Protein AF-A0A1X6MH67-F1 (afdb_monomer_lite)

Secondary structure (DSSP, 8-state):
-------------GGGS-EEEEEEEEEE-TTT--B--GGGGG-TTS----EEEEEEEEPP--SS--------TT-S--EEEE---EEEEEE-TTSTT--EEEEESS-EEEE-PBPTTTHHHHHHHHHHHH--

Organism: NCBI:txid670580

Sequence (132 aa):
MLIRGKDQDEGEDIEDVPVRVLSDFCIFHPKSHQIQSLRLFNDETQDHNLIAAKWVQPVYTNEEDARQEDEDPENTTVQRLCTSKIFRYTVDYERIDDPVYIQTQYSWYMLKKPSKTYSCCFLDFYTTHRIL

Structure (mmCIF, N/CA/C/O backbone):
data_AF-A0A1X6MH67-F1
#
_entry.id   AF-A0A1X6MH67-F1
#
loop_
_atom_site.group_PDB
_atom_site.id
_atom_site.type_symbol
_atom_site.label_atom_id
_atom_site.label_alt_id
_atom_site.label_comp_id
_atom_site.label_asym_id
_atom_site.label_entity_id
_atom_site.label_seq_id
_atom_site.pdbx_PDB_ins_code
_atom_site.Cartn_x
_atom_site.Cartn_y
_atom_site.Cartn_z
_atom_site.occupancy
_atom_site.B_iso_or_equiv
_atom_site.auth_seq_id
_atom_site.auth_comp_id
_atom_site.auth_asym_id
_atom_site.auth_atom_id
_atom_site.pdbx_PDB_model_num
ATOM 1 N N . MET A 1 1 ? 35.418 31.520 9.772 1.00 36.84 1 MET A N 1
ATOM 2 C CA . MET A 1 1 ? 35.385 31.063 8.369 1.00 36.84 1 MET A CA 1
ATOM 3 C C . MET A 1 1 ? 34.153 30.188 8.226 1.00 36.84 1 MET A C 1
ATOM 5 O O . MET A 1 1 ? 34.117 29.119 8.812 1.00 36.84 1 MET A O 1
ATOM 9 N N . LEU A 1 2 ? 33.100 30.719 7.605 1.00 38.56 2 LEU A N 1
ATOM 10 C CA . LEU A 1 2 ? 31.800 30.064 7.454 1.00 38.56 2 LEU A CA 1
ATOM 11 C C . LEU A 1 2 ? 31.669 29.724 5.967 1.00 38.56 2 LEU A C 1
ATOM 13 O O . LEU A 1 2 ? 31.564 30.642 5.156 1.00 38.56 2 LEU A O 1
ATOM 17 N N . ILE A 1 3 ? 31.754 28.447 5.593 1.00 42.75 3 ILE A N 1
ATOM 18 C CA . ILE A 1 3 ? 31.522 28.039 4.203 1.00 42.75 3 ILE A CA 1
ATOM 19 C C . ILE A 1 3 ? 30.032 27.749 4.066 1.00 42.75 3 ILE A C 1
ATOM 21 O O . ILE A 1 3 ? 29.529 26.721 4.508 1.00 42.75 3 ILE A O 1
ATOM 25 N N . ARG A 1 4 ? 29.323 28.725 3.504 1.00 45.84 4 ARG A N 1
ATOM 26 C CA . ARG A 1 4 ? 27.925 28.626 3.099 1.00 45.84 4 ARG A CA 1
ATOM 27 C C . ARG A 1 4 ? 27.922 28.138 1.652 1.00 45.84 4 ARG A C 1
ATOM 29 O O . ARG A 1 4 ? 28.041 28.949 0.743 1.00 45.84 4 ARG A O 1
ATOM 36 N N . GLY A 1 5 ? 27.854 26.824 1.460 1.00 41.78 5 GLY A N 1
ATOM 37 C CA . GLY A 1 5 ? 27.637 26.235 0.140 1.00 41.78 5 GLY A CA 1
ATOM 38 C C . GLY A 1 5 ? 26.193 26.477 -0.277 1.00 41.78 5 GLY A C 1
ATOM 39 O O . GLY A 1 5 ? 25.275 25.946 0.343 1.00 41.78 5 GLY A O 1
ATOM 40 N N . LYS A 1 6 ? 25.994 27.340 -1.268 1.00 48.12 6 LYS A N 1
ATOM 41 C CA . LYS A 1 6 ? 24.722 27.516 -1.952 1.00 48.12 6 LYS A CA 1
ATOM 42 C C . LYS A 1 6 ? 25.054 27.620 -3.429 1.00 48.12 6 LYS A C 1
ATOM 44 O O . LYS A 1 6 ? 25.490 28.683 -3.839 1.00 48.12 6 LYS A O 1
ATOM 49 N N . ASP A 1 7 ? 24.817 26.544 -4.163 1.00 49.78 7 ASP A N 1
ATOM 50 C CA . ASP A 1 7 ? 24.541 26.604 -5.591 1.00 49.78 7 ASP A CA 1
ATOM 51 C C . ASP A 1 7 ? 23.236 25.837 -5.813 1.00 49.78 7 ASP A C 1
ATOM 53 O O . ASP A 1 7 ? 23.042 24.735 -5.301 1.00 49.78 7 ASP A O 1
ATOM 57 N N . GLN A 1 8 ? 22.292 26.541 -6.431 1.00 55.25 8 GLN A N 1
ATOM 58 C CA . GLN A 1 8 ? 20.977 26.075 -6.845 1.00 55.25 8 GLN A CA 1
ATOM 59 C C . GLN A 1 8 ? 21.093 25.724 -8.330 1.00 55.25 8 GLN A C 1
ATOM 61 O O . GLN A 1 8 ? 21.567 26.569 -9.083 1.00 55.25 8 GLN A O 1
ATOM 66 N N . ASP A 1 9 ? 20.636 24.538 -8.716 1.00 47.06 9 ASP A N 1
ATOM 67 C CA . ASP A 1 9 ? 20.319 24.140 -10.096 1.00 47.06 9 ASP A CA 1
ATOM 68 C C . ASP A 1 9 ? 19.155 23.138 -9.949 1.00 47.06 9 ASP A C 1
ATOM 70 O O . ASP A 1 9 ? 19.313 22.109 -9.304 1.00 47.06 9 ASP A O 1
ATOM 74 N N . GLU A 1 10 ? 17.896 23.569 -10.053 1.00 50.88 10 GLU A N 1
ATOM 75 C CA . GLU A 1 10 ? 17.062 23.550 -11.271 1.00 50.88 10 GLU A CA 1
ATOM 76 C C . GLU A 1 10 ? 16.773 22.147 -11.849 1.00 50.88 10 GLU A C 1
ATOM 78 O O . GLU A 1 10 ? 16.982 21.854 -13.020 1.00 50.88 10 GLU A O 1
ATOM 83 N N . GLY A 1 11 ? 16.160 21.316 -11.005 1.00 40.59 11 GLY A N 1
ATOM 84 C CA . GLY A 1 11 ? 15.231 20.240 -11.344 1.00 40.59 11 GLY A CA 1
ATOM 85 C C . GLY A 1 11 ? 14.496 19.871 -10.055 1.00 40.59 11 GLY A C 1
ATOM 86 O O . GLY A 1 11 ? 15.138 19.739 -9.019 1.00 40.59 11 GLY A O 1
ATOM 87 N N . GLU A 1 12 ? 13.162 19.800 -10.029 1.00 45.84 12 GLU A N 1
ATOM 88 C CA . GLU A 1 12 ? 12.495 19.164 -8.883 1.00 45.84 12 GLU A CA 1
ATOM 89 C C . GLU A 1 12 ? 12.855 17.678 -8.934 1.00 45.84 12 GLU A C 1
ATOM 91 O O . GLU A 1 12 ? 12.229 16.904 -9.659 1.00 45.84 12 GLU A O 1
ATOM 96 N N . ASP A 1 13 ? 13.911 17.313 -8.211 1.00 47.97 13 ASP A N 1
ATOM 97 C CA . ASP A 1 13 ? 14.384 15.948 -8.059 1.00 47.97 13 ASP A CA 1
ATOM 98 C C . ASP A 1 13 ? 13.267 15.093 -7.454 1.00 47.97 13 ASP A C 1
ATOM 100 O O . ASP A 1 13 ? 13.077 14.980 -6.242 1.00 47.97 13 ASP A O 1
ATOM 104 N N . ILE A 1 14 ? 12.530 14.413 -8.332 1.00 52.47 14 ILE A N 1
ATOM 105 C CA . ILE A 1 14 ? 11.709 13.246 -7.985 1.00 52.47 14 ILE A CA 1
ATOM 106 C C . ILE A 1 14 ? 12.609 12.146 -7.362 1.00 52.47 14 ILE A C 1
ATOM 108 O O . ILE A 1 14 ? 12.104 11.203 -6.751 1.00 52.47 14 ILE A O 1
ATOM 112 N N . GLU A 1 15 ? 13.936 12.292 -7.474 1.00 55.09 15 GLU A N 1
ATOM 113 C CA . GLU A 1 15 ? 14.981 11.427 -6.923 1.00 55.09 15 GLU A CA 1
ATOM 114 C C . GLU A 1 15 ? 15.094 11.454 -5.384 1.00 55.09 15 GLU A C 1
ATOM 116 O O . GLU A 1 15 ? 15.593 10.491 -4.806 1.00 55.09 15 GLU A O 1
ATOM 121 N N . ASP A 1 16 ? 14.553 12.461 -4.687 1.00 72.00 16 ASP A N 1
ATOM 122 C CA . ASP A 1 16 ? 14.782 12.612 -3.237 1.00 72.00 16 ASP A CA 1
ATOM 123 C C . ASP A 1 16 ? 13.775 11.882 -2.324 1.00 72.00 16 ASP A C 1
ATOM 125 O O . ASP A 1 16 ? 13.950 11.831 -1.101 1.00 72.00 16 ASP A O 1
ATOM 129 N N . VAL A 1 17 ? 12.696 11.301 -2.866 1.00 85.75 17 VAL A N 1
ATOM 130 C CA . VAL A 1 17 ? 11.694 10.607 -2.035 1.00 85.75 17 VAL A CA 1
ATOM 131 C C . VAL A 1 17 ? 12.115 9.150 -1.810 1.00 85.75 17 VAL A C 1
ATOM 133 O O . VAL A 1 17 ? 12.033 8.342 -2.738 1.00 85.75 17 VAL A O 1
ATOM 136 N N . PRO A 1 18 ? 12.485 8.746 -0.578 1.00 91.44 18 PRO A N 1
ATOM 137 C CA . PRO A 1 18 ? 13.047 7.425 -0.338 1.00 91.44 18 PRO A CA 1
ATOM 138 C C . PRO A 1 18 ? 12.035 6.314 -0.622 1.00 91.44 18 PRO A C 1
ATOM 140 O O . PRO A 1 18 ? 10.850 6.419 -0.279 1.00 91.44 18 PRO A O 1
ATOM 143 N N . VAL A 1 19 ? 12.533 5.210 -1.177 1.00 92.56 19 VAL A N 1
ATOM 144 C CA . VAL A 1 19 ? 11.775 3.971 -1.369 1.00 92.56 19 VAL A CA 1
ATOM 145 C C . VAL A 1 19 ? 12.021 3.034 -0.189 1.00 92.56 19 VAL A C 1
ATOM 147 O O . VAL A 1 19 ? 13.156 2.789 0.221 1.00 92.56 19 VAL A O 1
ATOM 150 N N . ARG A 1 20 ? 10.941 2.505 0.380 1.00 93.19 20 ARG A N 1
ATOM 151 C CA . ARG A 1 20 ? 10.954 1.568 1.510 1.00 93.19 20 ARG A CA 1
ATOM 152 C C . ARG A 1 20 ? 10.126 0.334 1.175 1.00 93.19 20 ARG A C 1
ATOM 154 O O . ARG A 1 20 ? 9.238 0.389 0.331 1.00 93.19 20 ARG A O 1
ATOM 161 N N . VAL A 1 21 ? 10.369 -0.775 1.857 1.00 94.44 21 VAL A N 1
ATOM 162 C CA . VAL A 1 21 ? 9.518 -1.968 1.789 1.00 94.44 21 VAL A CA 1
ATOM 163 C C . VAL A 1 21 ? 8.461 -1.894 2.884 1.00 94.44 21 VAL A C 1
ATOM 165 O O . VAL A 1 21 ? 8.792 -1.582 4.026 1.00 94.44 21 VAL A O 1
ATOM 168 N N . LEU A 1 22 ? 7.204 -2.200 2.548 1.00 95.81 22 LEU A N 1
ATOM 169 C CA . LEU A 1 22 ? 6.104 -2.334 3.503 1.00 95.81 22 LEU A CA 1
ATOM 170 C C . LEU A 1 22 ? 5.514 -3.757 3.450 1.00 95.81 22 LEU A C 1
ATOM 172 O O . LEU A 1 22 ? 4.948 -4.188 2.441 1.00 95.81 22 LEU A O 1
ATOM 176 N N . SER A 1 23 ? 5.632 -4.478 4.566 1.00 94.50 23 SER A N 1
ATOM 177 C CA . SER A 1 23 ? 5.289 -5.899 4.715 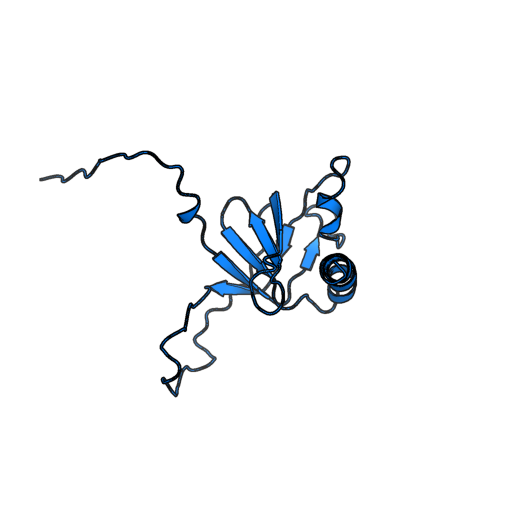1.00 94.50 23 SER A CA 1
ATOM 178 C C . SER A 1 23 ? 4.236 -6.143 5.803 1.00 94.50 23 SER A C 1
ATOM 180 O O . SER A 1 23 ? 4.088 -5.361 6.743 1.00 94.50 23 SER A O 1
ATOM 182 N N . ASP A 1 24 ? 3.505 -7.258 5.682 1.00 95.81 24 ASP A N 1
ATOM 183 C CA . ASP A 1 24 ? 2.309 -7.605 6.477 1.00 95.81 24 ASP A CA 1
ATOM 184 C C . ASP A 1 24 ? 1.270 -6.475 6.488 1.00 95.81 24 ASP A C 1
ATOM 186 O O . ASP A 1 24 ? 0.630 -6.215 7.504 1.00 95.81 24 ASP A O 1
ATOM 190 N N . PHE A 1 25 ? 1.144 -5.752 5.375 1.00 97.00 25 PHE A N 1
ATOM 191 C CA . PHE A 1 25 ? 0.474 -4.457 5.347 1.00 97.00 25 PHE A CA 1
ATOM 192 C C . PHE A 1 25 ? -1.052 -4.553 5.318 1.00 97.00 25 PHE A C 1
ATOM 194 O O . PHE A 1 25 ? -1.650 -5.565 4.941 1.00 97.00 25 PHE A O 1
ATOM 201 N N . CYS A 1 26 ? -1.699 -3.467 5.726 1.00 97.62 26 CYS A N 1
ATOM 202 C CA . CYS A 1 26 ? -3.139 -3.287 5.599 1.00 97.62 26 CYS A CA 1
ATOM 203 C C . CYS A 1 26 ? -3.438 -1.838 5.227 1.00 97.62 26 CYS A C 1
ATOM 205 O O . CYS A 1 26 ? -2.825 -0.934 5.796 1.00 97.62 26 CYS A O 1
ATOM 207 N N . ILE A 1 27 ? -4.390 -1.632 4.315 1.00 97.69 27 ILE A N 1
ATOM 208 C CA . ILE A 1 27 ? -4.839 -0.306 3.879 1.00 97.69 27 ILE A CA 1
ATOM 209 C C . ILE A 1 27 ? -6.262 -0.077 4.371 1.00 97.69 27 ILE A C 1
ATOM 211 O O . ILE A 1 27 ? -7.128 -0.946 4.237 1.00 97.69 27 ILE A O 1
ATOM 215 N N . PHE A 1 28 ? -6.492 1.077 4.986 1.00 97.00 28 PHE A N 1
ATOM 216 C CA . PHE A 1 28 ? -7.757 1.392 5.636 1.00 97.00 28 PHE A CA 1
ATOM 217 C C . PHE A 1 28 ? -7.993 2.900 5.716 1.00 97.00 28 PHE A C 1
ATOM 219 O O . PHE A 1 28 ? -7.081 3.711 5.547 1.00 97.00 28 PHE A O 1
ATOM 226 N N . HIS A 1 29 ? -9.241 3.276 5.985 1.00 96.06 29 HIS A N 1
ATOM 227 C CA . HIS A 1 29 ? -9.600 4.667 6.246 1.00 96.06 29 HIS A CA 1
ATOM 228 C C . HIS A 1 29 ? -9.188 5.084 7.672 1.00 96.06 29 HIS A C 1
ATOM 230 O O . HIS A 1 29 ? -9.552 4.391 8.628 1.00 96.06 29 HIS A O 1
ATOM 236 N N . PRO A 1 30 ? -8.518 6.232 7.875 1.00 95.44 30 PRO A N 1
ATOM 237 C CA . PRO A 1 30 ? -7.932 6.593 9.164 1.00 95.44 30 PRO A CA 1
ATOM 238 C C . PRO A 1 30 ? -8.962 6.874 10.262 1.00 95.44 30 PRO A C 1
ATOM 240 O O . PRO A 1 30 ? -8.630 6.744 11.431 1.00 95.44 30 PRO A O 1
ATOM 243 N N . LYS A 1 31 ? -10.203 7.257 9.922 1.00 93.88 31 LYS A N 1
ATOM 244 C CA . LYS A 1 31 ? -11.243 7.538 10.934 1.00 93.88 31 LYS A CA 1
ATOM 245 C C . LYS A 1 31 ? -12.141 6.344 11.240 1.00 93.88 31 LYS A C 1
ATOM 247 O O . LYS A 1 31 ? -12.546 6.165 12.380 1.00 93.88 31 LYS A O 1
ATOM 252 N N . SER A 1 32 ? -12.507 5.569 10.219 1.00 94.81 32 SER A N 1
ATOM 253 C CA . SER A 1 32 ? -13.461 4.458 10.369 1.00 94.81 32 SER A CA 1
ATOM 254 C C . SER A 1 32 ? -12.767 3.116 10.585 1.00 94.81 32 SER A C 1
ATOM 256 O O . SER A 1 32 ? -13.430 2.150 10.946 1.00 94.81 32 SER A O 1
ATOM 258 N N . HIS A 1 33 ? -11.452 3.043 10.341 1.00 93.62 33 HIS A N 1
ATOM 259 C CA . HIS A 1 33 ? -10.638 1.823 10.389 1.00 93.62 33 HIS A CA 1
ATOM 260 C C . HIS A 1 33 ? -11.156 0.689 9.494 1.00 93.62 33 HIS A C 1
ATOM 262 O O . HIS A 1 33 ? -10.757 -0.466 9.638 1.00 93.62 33 HIS A O 1
ATOM 268 N N . GLN A 1 34 ? -12.033 1.017 8.544 1.00 95.06 34 GLN A N 1
ATOM 269 C CA . GLN A 1 34 ? -12.526 0.073 7.559 1.00 95.06 34 GLN A CA 1
ATOM 270 C C . GLN A 1 34 ? -11.421 -0.229 6.558 1.00 95.06 34 GLN A C 1
ATOM 272 O O . GLN A 1 34 ? -10.795 0.686 6.018 1.00 95.06 34 GLN A O 1
ATOM 277 N N . ILE A 1 35 ? -11.196 -1.519 6.328 1.00 95.44 35 ILE A N 1
ATOM 278 C CA . ILE A 1 35 ? -10.275 -2.018 5.314 1.00 95.44 35 ILE A CA 1
ATOM 279 C C . ILE A 1 35 ? -10.785 -1.606 3.935 1.00 95.44 35 ILE A C 1
ATOM 281 O O . ILE A 1 35 ? -11.951 -1.832 3.622 1.00 95.44 35 ILE A O 1
ATOM 285 N N . GLN A 1 36 ? -9.906 -1.030 3.115 1.00 95.06 36 GLN A N 1
ATOM 286 C CA . GLN A 1 36 ? -10.270 -0.517 1.797 1.00 95.06 36 GLN A CA 1
ATOM 287 C C . GLN A 1 36 ? -9.280 -0.950 0.714 1.00 95.06 36 GLN A C 1
ATOM 289 O O . GLN A 1 36 ? -8.089 -1.150 0.965 1.00 95.06 36 GLN A O 1
ATOM 294 N N . SER A 1 37 ? -9.792 -1.104 -0.505 1.00 94.38 37 SER A N 1
ATOM 295 C CA . SER A 1 37 ? -8.998 -1.479 -1.675 1.00 94.38 37 SER A CA 1
ATOM 296 C C . SER A 1 37 ? -8.304 -0.263 -2.287 1.00 94.38 37 SER A C 1
ATOM 298 O O . SER A 1 37 ? -8.877 0.826 -2.327 1.00 94.38 37 SER A O 1
ATOM 300 N N . LEU A 1 38 ? -7.110 -0.468 -2.852 1.00 94.06 38 LEU A N 1
ATOM 301 C CA . LEU A 1 38 ? -6.448 0.536 -3.694 1.00 94.06 38 LEU A CA 1
ATOM 302 C C . LEU A 1 38 ? -7.242 0.865 -4.964 1.00 94.06 38 LEU A C 1
ATOM 304 O O . LEU A 1 38 ? -7.063 1.947 -5.512 1.00 94.06 38 LEU A O 1
ATOM 308 N N . ARG A 1 39 ? -8.177 0.001 -5.390 1.00 91.56 39 ARG A N 1
ATOM 309 C CA . ARG A 1 39 ? -9.072 0.284 -6.524 1.00 91.56 39 ARG A CA 1
ATOM 310 C C . ARG A 1 39 ? -9.886 1.565 -6.355 1.00 91.56 39 ARG A C 1
ATOM 312 O O . ARG A 1 39 ? -10.349 2.098 -7.354 1.00 91.56 39 ARG A O 1
ATOM 319 N N . LEU A 1 40 ? -10.064 2.059 -5.127 1.00 91.06 40 LEU A N 1
ATOM 320 C CA . LEU A 1 40 ? -10.756 3.325 -4.899 1.00 91.06 40 LEU A CA 1
ATOM 321 C C . LEU A 1 40 ? -10.098 4.474 -5.654 1.00 91.06 40 LEU A C 1
ATOM 323 O O . LEU A 1 40 ? -10.822 5.303 -6.170 1.00 91.06 40 LEU A O 1
ATOM 327 N N . PHE A 1 41 ? -8.772 4.478 -5.805 1.00 90.44 41 PHE A N 1
ATOM 328 C CA . PHE A 1 41 ? -8.059 5.496 -6.584 1.00 90.44 41 PHE A CA 1
ATOM 329 C C . PHE A 1 41 ? -8.415 5.507 -8.083 1.00 90.44 4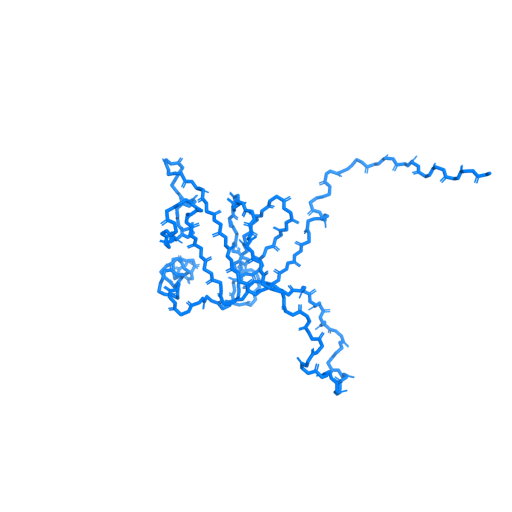1 PHE A C 1
ATOM 331 O O . PHE A 1 41 ? -8.003 6.423 -8.784 1.00 90.44 41 PHE A O 1
ATOM 338 N N . ASN A 1 42 ? -9.161 4.516 -8.583 1.00 88.19 42 ASN A N 1
ATOM 339 C CA . ASN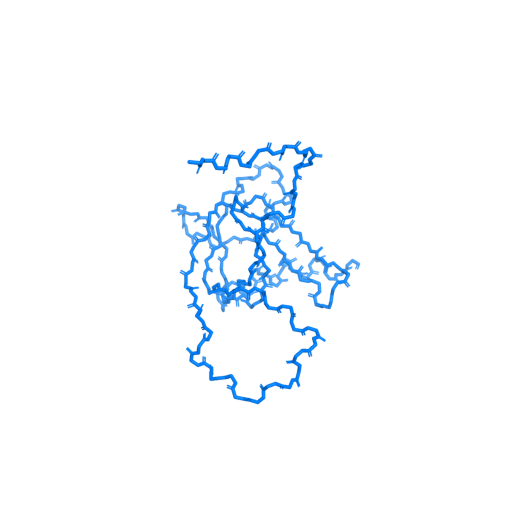 A 1 42 ? -9.642 4.486 -9.967 1.00 88.19 42 ASN A CA 1
ATOM 340 C C . ASN A 1 42 ? -10.981 5.228 -10.145 1.00 88.19 42 ASN A C 1
ATOM 342 O O . ASN A 1 42 ? -11.436 5.375 -11.276 1.00 88.19 42 ASN A O 1
ATOM 346 N N . ASP A 1 43 ? -11.632 5.648 -9.056 1.00 87.75 43 ASP A N 1
ATOM 347 C CA . ASP A 1 43 ? -12.908 6.368 -9.074 1.00 87.75 43 ASP A CA 1
ATOM 348 C C . ASP A 1 43 ? -12.747 7.745 -8.426 1.00 87.75 43 ASP A C 1
ATOM 350 O O . ASP A 1 43 ? -12.860 7.884 -7.211 1.00 87.75 43 ASP A O 1
ATOM 354 N N . GLU A 1 44 ? -12.545 8.778 -9.243 1.00 82.06 44 GLU A N 1
ATOM 355 C CA . GLU A 1 44 ? -12.322 10.164 -8.798 1.00 82.06 44 GLU A CA 1
ATOM 356 C C . GLU A 1 44 ? -13.462 10.747 -7.938 1.00 82.06 44 GLU A C 1
ATOM 358 O O . GLU A 1 44 ? -13.302 11.804 -7.326 1.00 82.06 44 GLU A O 1
ATOM 363 N N . THR A 1 45 ? -14.622 10.083 -7.870 1.00 83.75 45 THR A N 1
ATOM 364 C CA . THR A 1 45 ? -15.757 10.523 -7.049 1.00 83.75 45 THR A CA 1
ATOM 365 C C . THR A 1 45 ? -15.661 10.091 -5.582 1.00 83.75 45 THR A C 1
ATOM 367 O O . THR A 1 45 ? -16.412 10.598 -4.743 1.00 83.75 45 THR A O 1
ATOM 370 N N . GLN A 1 46 ? -14.750 9.171 -5.249 1.00 82.56 46 GLN A N 1
ATOM 371 C CA . GLN A 1 46 ? -14.596 8.616 -3.901 1.00 82.56 46 GLN A CA 1
ATOM 372 C C . GLN A 1 46 ? -13.581 9.403 -3.060 1.00 82.56 46 GLN A C 1
ATOM 374 O O . GLN A 1 46 ? -12.574 9.900 -3.556 1.00 82.56 46 GLN A O 1
ATOM 379 N N . ASP A 1 47 ? -13.783 9.454 -1.738 1.00 78.38 47 ASP A N 1
ATOM 380 C CA . ASP A 1 47 ? -12.762 9.992 -0.830 1.00 78.38 47 ASP A CA 1
ATOM 381 C C . ASP A 1 47 ? -11.591 9.007 -0.690 1.00 78.38 47 ASP A C 1
ATOM 383 O O . ASP A 1 47 ? -11.682 7.973 -0.022 1.00 78.38 47 ASP A O 1
ATOM 387 N N . HIS A 1 48 ? -10.451 9.349 -1.288 1.00 85.50 48 HIS A N 1
ATOM 388 C CA . HIS A 1 48 ? -9.214 8.564 -1.222 1.00 85.50 48 HIS A CA 1
ATOM 389 C C . HIS A 1 48 ? -8.405 8.803 0.056 1.00 85.50 48 HIS A C 1
ATOM 391 O O . HIS A 1 48 ? -7.172 8.827 0.042 1.00 85.50 48 HIS A O 1
ATOM 397 N N . ASN A 1 49 ? -9.065 9.026 1.189 1.00 93.62 49 ASN A N 1
ATOM 398 C CA . ASN A 1 49 ? -8.380 9.167 2.464 1.00 93.62 49 ASN A CA 1
ATOM 399 C C . ASN A 1 49 ? -7.958 7.797 3.010 1.00 93.62 49 ASN A C 1
ATOM 401 O O . ASN A 1 49 ? -8.558 7.256 3.936 1.00 93.62 49 ASN A O 1
ATOM 405 N N . LEU A 1 50 ? -6.933 7.214 2.394 1.00 96.62 50 LEU A N 1
ATOM 406 C CA . LEU A 1 50 ? -6.384 5.914 2.756 1.00 96.62 50 LEU A CA 1
ATOM 407 C C . LEU A 1 50 ? -5.014 6.073 3.408 1.00 96.62 50 LEU A C 1
ATOM 409 O O . LEU A 1 50 ? -4.212 6.911 3.003 1.00 96.62 50 LEU A O 1
ATOM 413 N N . ILE A 1 51 ? -4.744 5.232 4.400 1.00 97.62 51 ILE A N 1
ATOM 414 C CA . ILE A 1 51 ? -3.427 5.063 5.015 1.00 97.62 51 ILE A CA 1
ATOM 415 C C . ILE A 1 51 ? -3.055 3.583 5.001 1.00 97.62 51 ILE A C 1
ATOM 417 O O . ILE A 1 51 ? -3.933 2.716 4.989 1.00 97.62 51 ILE A O 1
ATOM 421 N N . ALA A 1 52 ? -1.758 3.294 5.013 1.00 97.12 52 ALA A N 1
ATOM 422 C CA . ALA A 1 52 ? -1.241 1.949 5.192 1.00 97.12 52 ALA A CA 1
ATOM 423 C C . ALA A 1 52 ? -0.539 1.843 6.545 1.00 97.12 52 ALA A C 1
ATOM 425 O O . ALA A 1 52 ? -0.010 2.817 7.073 1.00 97.12 52 ALA A O 1
ATOM 426 N N . ALA A 1 53 ? -0.492 0.649 7.115 1.00 94.38 53 ALA A N 1
ATOM 427 C CA . ALA A 1 53 ? 0.333 0.398 8.286 1.00 94.38 53 ALA A CA 1
ATOM 428 C C . ALA A 1 53 ? 0.981 -0.973 8.193 1.00 94.38 53 ALA A C 1
ATOM 430 O O . ALA A 1 53 ? 0.415 -1.844 7.527 1.00 94.38 53 ALA A O 1
ATOM 431 N N . LYS A 1 54 ? 2.113 -1.125 8.906 1.00 92.94 54 LYS A N 1
ATOM 432 C CA . LYS A 1 54 ? 2.791 -2.350 9.387 1.00 92.94 54 LYS A CA 1
ATOM 433 C C . LYS A 1 54 ? 4.311 -2.232 9.273 1.00 92.94 54 LYS A C 1
ATOM 435 O O . LYS A 1 54 ? 4.848 -1.198 9.655 1.00 92.94 54 LYS A O 1
ATOM 440 N N . TRP A 1 55 ? 4.997 -3.309 8.910 1.00 91.06 55 TRP A N 1
ATOM 441 C CA . TRP A 1 55 ? 6.439 -3.454 9.034 1.00 91.06 55 TRP A CA 1
ATOM 442 C C . TRP A 1 55 ? 7.134 -2.746 7.881 1.00 91.06 55 TRP A C 1
ATOM 444 O O . TRP A 1 55 ? 6.865 -3.061 6.724 1.00 91.06 55 TRP A O 1
ATOM 454 N N . VAL A 1 56 ? 8.012 -1.803 8.206 1.00 90.69 56 VAL A N 1
ATOM 455 C CA . VAL A 1 56 ? 8.800 -1.019 7.260 1.00 90.69 56 VAL A CA 1
ATOM 456 C C . VAL A 1 56 ? 10.265 -1.400 7.370 1.00 90.69 56 VAL A C 1
ATOM 458 O O . VAL A 1 56 ? 10.800 -1.516 8.474 1.00 90.69 56 VAL A O 1
ATOM 461 N N . GLN A 1 57 ? 10.899 -1.565 6.213 1.00 89.00 57 GLN A N 1
ATOM 462 C CA . GLN A 1 57 ? 12.323 -1.855 6.067 1.00 89.00 57 GLN A CA 1
ATOM 463 C C . GLN A 1 57 ? 12.904 -0.987 4.936 1.00 89.00 57 GLN A C 1
ATOM 465 O O . GLN A 1 57 ? 12.175 -0.643 3.999 1.00 89.00 57 GLN A O 1
ATOM 470 N N . PRO A 1 58 ? 14.180 -0.579 5.004 1.00 84.00 58 PRO A N 1
ATOM 471 C CA . PRO A 1 58 ? 14.855 0.045 3.865 1.00 84.00 58 PRO A CA 1
ATOM 472 C C . PRO A 1 58 ? 14.951 -0.929 2.675 1.00 84.00 58 PRO A C 1
ATOM 474 O O . PRO A 1 58 ? 14.935 -2.146 2.856 1.00 84.00 58 PRO A O 1
ATOM 477 N N . VAL A 1 59 ? 15.021 -0.394 1.453 1.00 80.62 59 VAL A N 1
ATOM 478 C CA . VAL A 1 59 ? 15.351 -1.189 0.260 1.00 80.62 59 VAL A CA 1
ATOM 479 C C . VAL A 1 59 ? 16.873 -1.297 0.184 1.00 80.62 59 VAL A C 1
ATOM 481 O O . VAL A 1 59 ? 17.542 -0.277 0.048 1.00 80.62 59 VAL A O 1
ATOM 484 N N . TYR A 1 60 ? 17.417 -2.510 0.274 1.00 69.94 60 TYR A N 1
ATOM 485 C CA . TYR A 1 60 ? 18.829 -2.774 -0.012 1.00 69.94 60 TYR A CA 1
ATOM 486 C C . TYR A 1 60 ? 18.951 -3.272 -1.456 1.00 69.94 60 TYR A C 1
ATOM 488 O O . TYR A 1 60 ? 18.343 -4.281 -1.816 1.00 69.94 60 TYR A O 1
ATOM 496 N N . THR A 1 61 ? 19.705 -2.562 -2.293 1.00 51.09 61 THR A N 1
ATOM 497 C CA . THR A 1 61 ? 20.004 -2.982 -3.670 1.00 51.09 61 THR A CA 1
ATOM 498 C C . THR A 1 61 ? 21.237 -3.886 -3.653 1.00 51.09 61 THR A C 1
ATOM 500 O O . THR A 1 61 ? 22.337 -3.442 -3.963 1.00 51.09 61 THR A O 1
ATOM 503 N N . ASN A 1 62 ? 21.087 -5.150 -3.250 1.00 48.47 62 ASN A N 1
ATOM 504 C CA . ASN A 1 62 ? 22.171 -6.129 -3.383 1.00 48.47 62 ASN A CA 1
ATOM 505 C C . ASN A 1 62 ? 22.138 -6.745 -4.787 1.00 48.47 62 ASN A C 1
ATOM 507 O O . ASN A 1 62 ? 21.561 -7.811 -4.979 1.00 48.47 62 ASN A O 1
ATOM 511 N N . GLU A 1 63 ? 22.760 -6.083 -5.766 1.00 46.22 63 GLU A N 1
ATOM 512 C CA . GLU A 1 63 ? 23.086 -6.720 -7.056 1.00 46.22 63 GLU A CA 1
ATOM 513 C C . GLU A 1 63 ? 24.537 -7.244 -7.120 1.00 46.22 63 GLU A C 1
ATOM 515 O O . GLU A 1 63 ? 24.847 -8.028 -8.012 1.00 46.22 63 GLU A O 1
ATOM 520 N N . GLU A 1 64 ? 25.405 -6.937 -6.141 1.00 47.47 64 GLU A N 1
ATOM 521 C CA . GLU A 1 64 ? 26.804 -7.424 -6.122 1.00 47.47 64 GLU A CA 1
ATOM 522 C C . GLU A 1 64 ? 27.295 -8.072 -4.814 1.00 47.47 64 GLU A C 1
ATOM 524 O O . GLU A 1 64 ? 28.436 -8.522 -4.777 1.00 47.47 64 GLU A O 1
ATOM 529 N N . ASP A 1 65 ? 26.474 -8.217 -3.767 1.00 51.38 65 ASP A N 1
ATOM 530 C CA . ASP A 1 65 ? 26.948 -8.784 -2.489 1.00 51.38 65 ASP A CA 1
ATOM 531 C C . ASP A 1 65 ? 26.213 -10.065 -2.077 1.00 51.38 65 ASP A C 1
ATOM 533 O O . ASP A 1 65 ? 25.655 -10.216 -0.992 1.00 51.38 65 ASP A O 1
ATOM 537 N N . ALA A 1 66 ? 26.201 -11.032 -2.996 1.00 47.94 66 ALA A N 1
ATOM 538 C CA . ALA A 1 66 ? 25.750 -12.397 -2.732 1.00 47.94 66 ALA A CA 1
ATOM 539 C C . ALA A 1 66 ? 26.834 -13.254 -2.040 1.00 47.94 66 ALA A C 1
ATOM 541 O O . ALA A 1 66 ? 26.879 -14.467 -2.261 1.00 47.94 66 ALA A O 1
ATOM 542 N N . ARG A 1 67 ? 27.741 -12.645 -1.254 1.00 50.53 67 ARG A N 1
ATOM 543 C CA . ARG A 1 67 ? 28.768 -13.349 -0.465 1.00 50.53 67 ARG A CA 1
ATOM 544 C C . ARG A 1 67 ? 29.176 -12.603 0.812 1.00 50.53 67 ARG A C 1
ATOM 546 O O . ARG A 1 67 ? 30.359 -12.361 1.025 1.00 50.53 67 ARG A O 1
ATOM 553 N N . GLN A 1 68 ? 28.239 -12.386 1.728 1.00 48.16 68 GLN A N 1
ATOM 554 C CA . GLN A 1 68 ? 28.583 -12.440 3.150 1.00 48.16 68 GLN A CA 1
ATOM 555 C C . GLN A 1 68 ? 27.635 -13.396 3.869 1.00 48.16 68 GLN A C 1
ATOM 557 O O . GLN A 1 68 ? 26.469 -13.110 4.124 1.00 48.16 68 GLN A O 1
ATOM 562 N N . GLU A 1 69 ? 28.177 -14.586 4.122 1.00 51.75 69 GLU A N 1
ATOM 563 C CA . GLU A 1 69 ? 27.758 -15.461 5.208 1.00 51.75 69 GLU A CA 1
ATOM 564 C C . GLU A 1 69 ? 27.821 -14.646 6.519 1.00 51.75 69 GLU A C 1
ATOM 566 O O . GLU A 1 69 ? 28.767 -13.885 6.721 1.00 51.75 69 GLU A O 1
ATOM 571 N N . ASP A 1 70 ? 26.805 -14.804 7.373 1.00 49.12 70 ASP A N 1
ATOM 572 C CA . ASP A 1 70 ? 26.668 -14.229 8.726 1.00 49.12 70 ASP A CA 1
ATOM 573 C C . ASP A 1 70 ? 26.049 -12.821 8.870 1.00 49.12 70 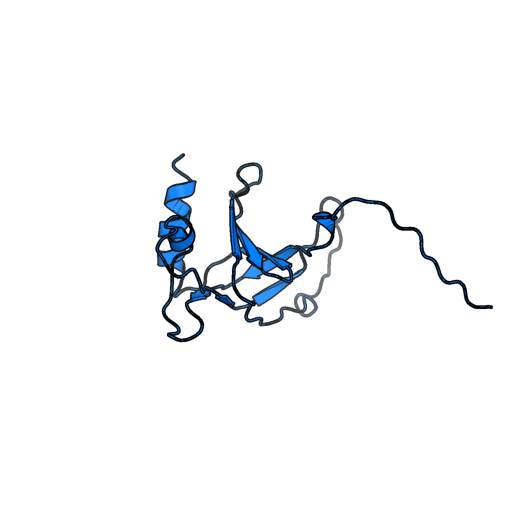ASP A C 1
ATOM 575 O O . ASP A 1 70 ? 26.489 -12.022 9.698 1.00 49.12 70 ASP A O 1
ATOM 579 N N . GLU A 1 71 ? 24.954 -12.521 8.162 1.00 47.88 71 GLU A N 1
ATOM 580 C CA . GLU A 1 71 ? 24.044 -11.463 8.627 1.00 47.88 71 GLU A CA 1
ATOM 581 C C . GLU A 1 71 ? 23.065 -12.049 9.660 1.00 47.88 71 GLU A C 1
ATOM 583 O O . GLU A 1 71 ? 22.129 -12.781 9.332 1.00 47.88 71 GLU A O 1
ATOM 588 N N . ASP A 1 72 ? 23.337 -11.775 10.937 1.00 48.59 72 ASP A N 1
ATOM 589 C CA . ASP A 1 72 ? 22.469 -12.116 12.063 1.00 48.59 72 ASP A CA 1
ATOM 590 C C . ASP A 1 72 ? 21.043 -11.577 11.803 1.00 48.59 72 ASP A C 1
ATOM 592 O O . ASP A 1 72 ? 20.866 -10.357 11.669 1.00 48.59 72 ASP A O 1
ATOM 596 N N . PRO A 1 73 ? 20.006 -12.437 11.730 1.00 52.12 73 PRO A N 1
ATOM 597 C CA . PRO A 1 73 ? 18.633 -11.998 11.489 1.00 52.12 73 PRO A CA 1
ATOM 598 C C . PRO A 1 73 ? 18.101 -11.046 12.575 1.00 52.12 73 PRO A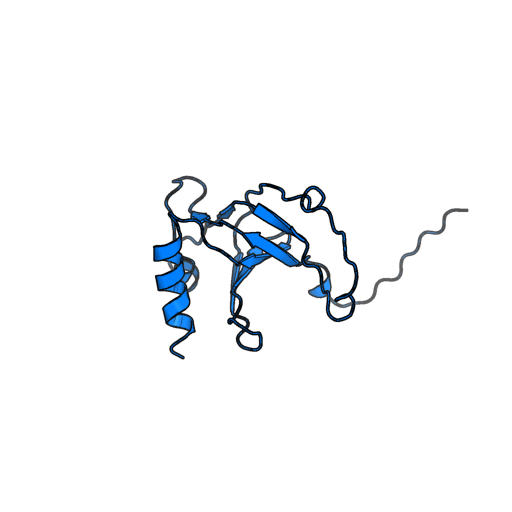 C 1
ATOM 600 O O . PRO A 1 73 ? 17.045 -10.441 12.374 1.00 52.12 73 PRO A O 1
ATOM 603 N N . GLU A 1 74 ? 18.800 -10.880 13.707 1.00 50.06 74 GLU A N 1
ATOM 604 C CA . GLU A 1 74 ? 18.463 -9.886 14.732 1.00 50.06 74 GLU A CA 1
ATOM 605 C C . GLU A 1 74 ? 18.795 -8.430 14.352 1.00 50.06 74 GLU A C 1
ATOM 607 O O . GLU A 1 74 ? 18.289 -7.520 15.012 1.00 50.06 74 GLU A O 1
ATOM 612 N N . ASN A 1 75 ? 19.577 -8.160 13.295 1.00 50.28 75 ASN A N 1
ATOM 613 C CA . ASN A 1 75 ? 20.048 -6.794 13.014 1.00 50.28 75 ASN A CA 1
ATOM 614 C C . ASN A 1 75 ? 19.296 -6.046 11.893 1.00 50.28 75 ASN A C 1
ATOM 616 O O . ASN A 1 75 ? 19.542 -4.860 11.658 1.00 50.28 75 ASN A O 1
ATOM 620 N N . THR A 1 76 ? 18.317 -6.669 11.222 1.00 58.16 76 THR A N 1
ATOM 621 C CA . THR A 1 76 ? 17.395 -5.900 10.370 1.00 58.16 76 THR A CA 1
ATOM 622 C C . THR A 1 76 ? 16.382 -5.182 11.260 1.00 58.16 76 THR A C 1
ATOM 624 O O . THR A 1 76 ? 15.421 -5.780 11.744 1.00 58.16 76 THR A O 1
ATOM 627 N N . THR A 1 77 ? 16.565 -3.879 11.474 1.00 62.41 77 THR A N 1
ATOM 628 C CA . THR A 1 77 ? 15.646 -3.055 12.278 1.00 62.41 77 THR A CA 1
ATOM 629 C C . THR A 1 77 ? 14.290 -2.896 11.583 1.00 62.41 77 THR A C 1
ATOM 631 O O . THR A 1 77 ? 14.022 -1.939 10.860 1.00 62.41 77 THR A O 1
ATOM 634 N N . VAL A 1 78 ? 13.395 -3.862 11.796 1.00 71.62 78 VAL A N 1
ATOM 635 C CA . VAL A 1 78 ? 12.021 -3.808 11.293 1.00 71.62 78 VAL A CA 1
ATOM 636 C C . VAL A 1 78 ? 11.205 -2.861 12.172 1.00 71.62 78 VAL A C 1
ATOM 638 O O . VAL A 1 78 ? 10.912 -3.159 13.331 1.00 71.62 78 VAL A O 1
ATOM 641 N N . GLN A 1 79 ? 10.799 -1.714 11.629 1.00 84.94 79 GLN A N 1
ATOM 642 C CA . GLN A 1 79 ? 9.979 -0.748 12.363 1.00 84.94 79 GLN A CA 1
ATOM 643 C C . GLN A 1 79 ? 8.494 -0.950 12.052 1.00 84.94 79 GLN A C 1
ATOM 645 O O . GLN A 1 79 ? 8.115 -1.186 10.909 1.00 84.94 79 GLN A O 1
ATOM 650 N N . ARG A 1 80 ? 7.612 -0.804 13.048 1.00 89.94 80 ARG A N 1
ATOM 651 C CA . ARG A 1 80 ? 6.170 -0.656 12.788 1.00 89.94 80 ARG A CA 1
ATOM 652 C C . ARG A 1 80 ? 5.861 0.801 12.491 1.00 89.94 80 ARG A C 1
ATOM 654 O O . ARG A 1 80 ? 6.116 1.659 13.331 1.00 89.94 80 ARG A O 1
ATOM 661 N N . LEU A 1 81 ? 5.259 1.060 11.340 1.00 92.44 81 LEU A N 1
ATOM 662 C CA . LEU A 1 81 ? 4.853 2.392 10.920 1.00 92.44 81 LEU A CA 1
ATOM 663 C C . LEU A 1 81 ? 3.381 2.400 10.512 1.00 92.44 81 LEU A C 1
ATOM 665 O O . LEU A 1 81 ? 2.868 1.435 9.946 1.00 92.44 81 LEU A O 1
ATOM 669 N N . CYS A 1 82 ? 2.720 3.518 10.784 1.00 95.12 82 CYS A N 1
ATOM 670 C CA . CYS A 1 82 ? 1.503 3.923 10.101 1.00 95.12 82 CYS A CA 1
ATOM 671 C C . CYS A 1 82 ? 1.874 5.071 9.165 1.00 95.12 82 CYS A C 1
ATOM 673 O O . CYS A 1 82 ? 2.460 6.058 9.610 1.00 95.12 82 CYS A O 1
ATOM 675 N N . THR A 1 83 ? 1.589 4.930 7.877 1.00 96.19 83 THR A N 1
ATOM 676 C CA . THR A 1 83 ? 1.913 5.950 6.887 1.00 96.19 83 THR A CA 1
ATOM 677 C C . THR A 1 83 ? 1.018 7.174 7.058 1.00 96.19 83 THR A C 1
ATOM 679 O O . THR A 1 83 ? -0.058 7.116 7.659 1.00 96.19 83 THR A O 1
ATOM 682 N N . SER A 1 84 ? 1.442 8.290 6.470 1.00 95.69 84 SER A N 1
ATOM 683 C CA . SER A 1 84 ? 0.536 9.388 6.140 1.00 95.69 84 SER A CA 1
ATOM 684 C C . SER A 1 84 ? -0.410 8.986 4.998 1.00 95.69 84 SER A C 1
ATOM 686 O O . SER A 1 84 ? -0.370 7.849 4.508 1.00 95.69 84 SER A O 1
ATOM 688 N N . LYS A 1 85 ? -1.288 9.917 4.595 1.00 96.94 85 LYS A N 1
ATOM 689 C CA . LYS A 1 85 ? -2.246 9.712 3.504 1.00 96.94 85 LYS A CA 1
ATOM 690 C C . LYS A 1 85 ? -1.530 9.226 2.239 1.00 96.94 85 LYS A C 1
ATOM 692 O O . LYS A 1 85 ? -0.520 9.797 1.827 1.00 96.94 85 LYS A O 1
ATOM 697 N N . ILE A 1 86 ? -2.086 8.183 1.636 1.00 96.94 86 ILE A N 1
ATOM 698 C CA . ILE A 1 86 ? -1.682 7.675 0.330 1.00 96.94 86 ILE A CA 1
ATOM 699 C C . ILE A 1 86 ? -2.226 8.632 -0.732 1.00 96.94 86 ILE A C 1
ATOM 701 O O . ILE A 1 86 ? -3.410 8.967 -0.723 1.00 96.94 86 ILE A O 1
ATOM 705 N N . PHE A 1 87 ? -1.362 9.084 -1.635 1.00 94.56 87 PHE A N 1
ATOM 706 C CA . PHE A 1 87 ? -1.734 9.998 -2.717 1.00 94.56 87 PHE A CA 1
ATOM 707 C C . PHE A 1 87 ? -2.047 9.265 -4.013 1.00 94.56 87 PHE A C 1
ATOM 709 O O . PHE A 1 87 ? -2.979 9.642 -4.715 1.00 94.56 87 PHE A O 1
ATOM 716 N N . ARG A 1 88 ? -1.279 8.218 -4.314 1.00 93.50 88 ARG A N 1
ATOM 717 C CA . ARG A 1 88 ? -1.470 7.364 -5.486 1.00 93.50 88 ARG A CA 1
ATOM 718 C C . ARG A 1 88 ? -0.797 6.014 -5.293 1.00 93.50 88 ARG A C 1
ATOM 720 O O . ARG A 1 88 ? 0.017 5.844 -4.380 1.00 93.50 88 ARG A O 1
ATOM 727 N N . TYR A 1 89 ? -1.106 5.093 -6.194 1.00 95.06 89 TYR A N 1
ATOM 728 C CA . TYR A 1 89 ? -0.358 3.859 -6.379 1.00 95.06 89 TYR A CA 1
ATOM 729 C C . TYR A 1 89 ? 0.192 3.778 -7.807 1.00 95.06 89 TYR A C 1
ATOM 731 O O . TYR A 1 89 ? -0.286 4.471 -8.704 1.00 95.06 89 TYR A O 1
ATOM 739 N N . THR A 1 90 ? 1.203 2.941 -8.008 1.00 94.19 90 THR A N 1
ATOM 740 C CA . THR A 1 90 ? 1.676 2.533 -9.334 1.00 94.19 90 THR A CA 1
ATOM 741 C C . THR A 1 90 ? 2.042 1.056 -9.306 1.00 94.19 90 THR A C 1
ATOM 743 O O . THR A 1 90 ? 2.369 0.519 -8.246 1.00 94.19 90 THR A O 1
ATOM 746 N N . VAL A 1 91 ? 1.970 0.406 -10.460 1.00 93.19 91 VAL A N 1
ATOM 747 C CA . VAL A 1 91 ? 2.451 -0.962 -10.662 1.00 93.19 91 VAL A CA 1
ATOM 748 C C . VAL A 1 91 ? 3.613 -0.879 -11.635 1.00 93.19 91 VAL A C 1
ATOM 750 O O . VAL A 1 91 ? 3.498 -0.238 -12.678 1.00 93.19 91 VAL A O 1
ATOM 753 N N . ASP A 1 92 ? 4.738 -1.464 -11.260 1.00 92.31 92 ASP A N 1
ATOM 754 C CA . ASP A 1 92 ? 5.926 -1.521 -12.101 1.00 92.31 92 ASP 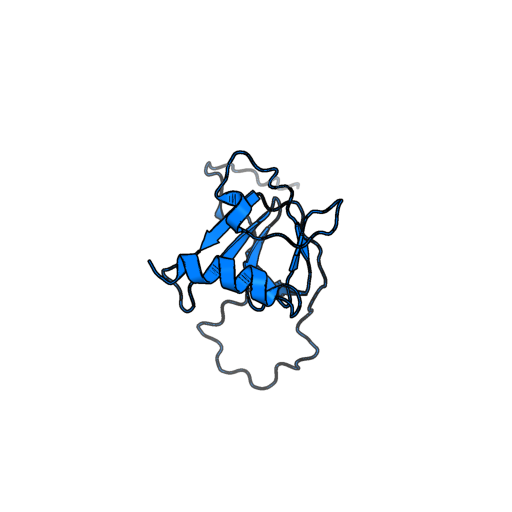A CA 1
ATOM 755 C C . ASP A 1 92 ? 5.940 -2.850 -12.857 1.00 92.31 92 ASP A C 1
ATOM 757 O O . ASP A 1 92 ? 6.409 -3.858 -12.337 1.00 92.31 92 ASP A O 1
ATOM 761 N N . TYR A 1 93 ? 5.374 -2.851 -14.063 1.00 89.62 93 TYR A N 1
ATOM 762 C CA . TYR A 1 93 ? 5.252 -4.043 -14.914 1.00 89.62 93 TYR A CA 1
ATOM 763 C C . TYR A 1 93 ? 6.574 -4.469 -15.574 1.00 89.62 93 TYR A C 1
ATOM 765 O O . TYR A 1 93 ? 6.623 -5.483 -16.265 1.00 89.62 93 TYR A O 1
ATOM 773 N N . GLU A 1 94 ? 7.646 -3.689 -15.414 1.00 89.56 94 GLU A N 1
ATOM 774 C CA . GLU A 1 94 ? 8.958 -4.015 -15.981 1.00 89.56 94 GLU A CA 1
ATOM 775 C C . GLU A 1 94 ? 9.793 -4.880 -15.024 1.00 89.56 94 GLU A C 1
ATOM 777 O O . GLU A 1 94 ? 10.786 -5.492 -15.428 1.00 89.56 94 GLU A O 1
ATOM 782 N N . ARG A 1 95 ? 9.387 -4.968 -13.750 1.00 86.06 95 ARG A N 1
ATOM 783 C CA . ARG A 1 95 ? 10.061 -5.762 -12.719 1.00 86.06 95 ARG A CA 1
ATOM 784 C C . ARG A 1 95 ? 9.366 -7.094 -12.463 1.00 86.06 95 ARG A C 1
ATOM 786 O O . ARG A 1 95 ? 8.158 -7.243 -12.596 1.00 86.06 95 ARG A O 1
ATOM 793 N N . ILE A 1 96 ? 10.158 -8.067 -12.011 1.00 83.00 96 ILE A N 1
ATOM 794 C CA . ILE A 1 96 ? 9.657 -9.381 -11.592 1.00 83.00 96 ILE A CA 1
ATOM 795 C C . ILE A 1 96 ? 8.599 -9.200 -10.496 1.00 83.00 96 ILE A C 1
ATOM 797 O O . ILE A 1 96 ? 8.807 -8.442 -9.546 1.00 83.00 96 ILE A O 1
ATOM 801 N N . ASP A 1 97 ? 7.496 -9.939 -10.631 1.00 86.06 97 ASP A N 1
ATOM 802 C CA . ASP A 1 97 ? 6.322 -9.911 -9.752 1.00 86.06 97 ASP A CA 1
ATOM 803 C C . ASP A 1 97 ? 5.524 -8.597 -9.769 1.00 86.06 97 ASP A C 1
ATOM 805 O O . ASP A 1 97 ? 4.761 -8.348 -8.835 1.00 86.06 97 ASP A O 1
ATOM 809 N N . ASP A 1 98 ? 5.675 -7.764 -10.803 1.00 90.75 98 ASP A N 1
ATOM 810 C CA . ASP A 1 98 ? 4.890 -6.544 -11.037 1.00 90.75 98 ASP A CA 1
ATOM 811 C C . ASP A 1 98 ? 4.663 -5.725 -9.741 1.00 90.75 98 ASP A C 1
ATOM 813 O O . ASP A 1 98 ? 3.518 -5.583 -9.283 1.00 90.75 98 ASP A O 1
ATOM 817 N N . PRO A 1 99 ? 5.725 -5.284 -9.032 1.00 92.62 99 PRO A N 1
ATOM 818 C CA . PRO A 1 99 ? 5.589 -4.760 -7.683 1.00 92.62 99 PRO A CA 1
ATOM 819 C C . PRO A 1 99 ? 4.699 -3.518 -7.643 1.00 92.62 99 PRO A C 1
ATOM 821 O O . PRO A 1 99 ? 4.815 -2.591 -8.446 1.00 92.62 99 PRO A O 1
ATOM 824 N N . VAL A 1 100 ? 3.822 -3.489 -6.641 1.00 95.88 100 VAL A N 1
ATOM 825 C CA . VAL A 1 100 ? 2.924 -2.362 -6.389 1.00 95.88 100 VAL A CA 1
ATOM 826 C C . VAL A 1 100 ? 3.603 -1.390 -5.437 1.00 95.88 100 VAL A C 1
ATOM 828 O O . VAL A 1 100 ? 4.078 -1.786 -4.371 1.00 95.88 100 VAL A O 1
ATOM 831 N N . TYR A 1 101 ? 3.585 -0.107 -5.776 1.00 96.69 101 TYR A N 1
ATOM 832 C CA . TYR A 1 101 ? 4.083 0.963 -4.924 1.00 96.69 101 TYR A CA 1
ATOM 833 C C . TYR A 1 101 ? 2.959 1.913 -4.538 1.00 96.69 101 TYR A C 1
ATOM 835 O O . TYR A 1 101 ? 2.080 2.206 -5.345 1.00 96.69 101 TYR A O 1
ATOM 843 N N . ILE A 1 102 ? 3.017 2.442 -3.318 1.00 97.25 102 ILE A N 1
ATOM 844 C CA . ILE A 1 102 ? 2.166 3.549 -2.866 1.00 97.25 102 ILE A CA 1
ATOM 845 C C . ILE A 1 102 ? 3.020 4.777 -2.563 1.00 97.25 102 ILE A C 1
ATOM 847 O O . ILE A 1 102 ? 4.090 4.661 -1.961 1.00 97.25 102 ILE A O 1
ATOM 851 N N . GLN A 1 103 ? 2.535 5.954 -2.957 1.00 96.19 103 GLN A N 1
ATOM 852 C CA . GLN A 1 103 ? 3.183 7.226 -2.652 1.00 96.19 103 GLN A CA 1
ATOM 853 C C . GLN A 1 103 ? 2.501 7.914 -1.479 1.00 96.19 103 GLN A C 1
ATOM 855 O O . GLN A 1 103 ? 1.275 8.016 -1.416 1.00 96.19 103 GLN A O 1
ATOM 860 N N . THR A 1 104 ? 3.320 8.459 -0.591 1.00 95.75 104 THR A N 1
ATOM 861 C CA . THR A 1 104 ? 2.902 9.381 0.466 1.00 95.75 104 THR A CA 1
ATOM 862 C C . THR A 1 104 ? 3.702 10.675 0.361 1.00 95.75 104 THR A C 1
ATOM 864 O O . THR A 1 104 ? 4.652 10.753 -0.413 1.00 95.75 104 THR A O 1
ATOM 867 N N . GLN A 1 105 ? 3.392 11.670 1.194 1.00 94.25 105 GLN A N 1
ATOM 868 C CA . GLN A 1 105 ? 4.188 12.905 1.257 1.00 94.25 105 GLN A CA 1
ATOM 869 C C . GLN A 1 105 ? 5.664 12.711 1.665 1.00 94.25 105 GLN A C 1
ATOM 871 O O . GLN A 1 105 ? 6.436 13.648 1.522 1.00 94.25 105 GLN A O 1
ATOM 876 N N . TYR A 1 106 ? 6.057 11.550 2.215 1.00 93.12 106 TYR A N 1
ATOM 877 C CA . TYR A 1 106 ? 7.403 11.355 2.783 1.00 93.12 106 TYR A CA 1
ATOM 878 C C . TYR A 1 106 ? 8.212 10.220 2.159 1.00 93.12 106 TYR A C 1
ATOM 880 O O . TYR A 1 106 ? 9.421 10.151 2.363 1.00 93.12 106 TYR A O 1
ATOM 888 N N . SER A 1 107 ? 7.569 9.255 1.507 1.00 94.62 107 SER A N 1
ATOM 889 C CA . SER A 1 107 ? 8.239 8.060 0.984 1.00 94.62 107 SER A CA 1
ATOM 890 C C . SER A 1 107 ? 7.358 7.349 -0.036 1.00 94.62 107 SER A C 1
ATOM 892 O O . SER A 1 107 ? 6.121 7.438 0.019 1.00 94.62 107 SER A O 1
ATOM 894 N N . TRP A 1 108 ? 8.015 6.578 -0.894 1.00 95.88 108 TRP A N 1
ATOM 895 C CA . TRP A 1 108 ? 7.420 5.480 -1.639 1.00 95.88 108 TRP A CA 1
ATOM 896 C C . TRP A 1 108 ? 7.523 4.189 -0.836 1.00 95.88 108 TRP A C 1
ATOM 898 O O . TRP A 1 108 ? 8.546 3.919 -0.206 1.00 95.88 108 TRP A O 1
ATOM 908 N N . TYR A 1 109 ? 6.477 3.368 -0.879 1.00 96.44 109 TYR A N 1
ATOM 909 C CA . TYR A 1 109 ? 6.491 2.049 -0.257 1.00 96.44 109 TYR A CA 1
ATOM 910 C C . TYR A 1 109 ? 6.203 0.969 -1.289 1.00 96.44 109 TYR A C 1
ATOM 912 O O . TYR A 1 109 ? 5.105 0.937 -1.840 1.00 96.44 109 TYR A O 1
ATOM 920 N N . MET A 1 110 ? 7.163 0.073 -1.504 1.00 96.12 110 MET A N 1
ATOM 921 C CA . MET A 1 110 ? 6.971 -1.177 -2.231 1.00 96.12 110 MET A CA 1
ATOM 922 C C . MET A 1 110 ? 6.173 -2.143 -1.351 1.00 96.12 110 MET A C 1
ATOM 924 O O . MET A 1 110 ? 6.617 -2.532 -0.266 1.00 96.12 110 MET A O 1
ATOM 928 N N . LEU A 1 111 ? 4.992 -2.531 -1.815 1.00 96.00 111 LEU A N 1
ATOM 929 C CA . LEU A 1 111 ? 4.105 -3.456 -1.127 1.00 96.00 111 LEU A CA 1
ATOM 930 C C . LEU A 1 111 ? 4.559 -4.894 -1.388 1.00 96.00 111 LEU A C 1
ATOM 932 O O . LEU A 1 111 ? 4.593 -5.339 -2.532 1.00 96.00 111 LEU A O 1
ATOM 936 N N . LYS A 1 112 ? 4.903 -5.631 -0.325 1.00 92.25 112 LYS A N 1
ATOM 937 C CA . LYS A 1 112 ? 5.310 -7.043 -0.431 1.00 92.25 112 LYS A CA 1
ATOM 938 C C . LYS A 1 112 ? 4.181 -7.988 -0.033 1.00 92.25 112 LYS A C 1
ATOM 940 O O . LYS A 1 112 ? 3.343 -8.353 -0.848 1.00 92.25 112 LYS A O 1
ATOM 945 N N . LYS A 1 113 ? 4.142 -8.404 1.233 1.00 93.50 113 LYS A N 1
ATOM 946 C CA . LYS A 1 113 ? 3.144 -9.357 1.734 1.00 93.50 113 LYS A CA 1
ATOM 947 C C . LYS A 1 113 ? 1.964 -8.604 2.357 1.00 93.50 113 LYS A C 1
ATOM 949 O O . LYS A 1 113 ? 2.193 -7.913 3.350 1.00 93.50 113 LYS A O 1
ATOM 954 N N . PRO A 1 114 ? 0.721 -8.736 1.859 1.00 96.75 114 PRO A N 1
ATOM 955 C CA . PRO A 1 114 ? -0.437 -8.203 2.567 1.00 96.75 114 PRO A CA 1
ATOM 956 C C . PRO A 1 114 ? -0.664 -8.985 3.865 1.00 96.75 114 PRO A C 1
ATOM 958 O O . PRO A 1 114 ? -0.344 -10.174 3.964 1.00 96.75 114 PRO A O 1
ATOM 961 N N . SER A 1 115 ? -1.248 -8.333 4.866 1.00 96.62 115 SER A N 1
ATOM 962 C CA . SER A 1 115 ? -1.675 -9.015 6.087 1.00 96.62 115 SER A CA 1
ATOM 963 C C . SER A 1 115 ? -2.739 -10.067 5.798 1.00 96.62 115 SER A C 1
ATOM 965 O O . SER A 1 115 ? -3.479 -9.976 4.818 1.00 96.62 115 SER A O 1
ATOM 967 N N . LYS A 1 116 ? -2.876 -11.047 6.696 1.00 95.88 116 LYS A N 1
ATOM 968 C CA . LYS A 1 116 ? -3.878 -12.117 6.558 1.00 95.88 116 LYS A CA 1
ATOM 969 C C . LYS A 1 116 ? -5.306 -11.585 6.373 1.00 95.88 116 LYS A C 1
ATOM 971 O O . LYS A 1 116 ? -6.076 -12.175 5.632 1.00 95.88 116 LYS A O 1
ATOM 976 N N . THR A 1 117 ? -5.657 -10.487 7.039 1.00 95.19 117 THR A N 1
ATOM 977 C CA . THR A 1 117 ? -6.992 -9.876 6.929 1.00 95.19 117 THR A CA 1
ATOM 978 C C . THR A 1 117 ? -7.143 -9.050 5.648 1.00 95.19 117 THR A C 1
ATOM 980 O O . THR A 1 117 ? -8.249 -8.895 5.144 1.00 95.19 117 THR A O 1
ATOM 983 N N . TYR A 1 118 ? -6.039 -8.528 5.109 1.00 96.75 118 TYR A N 1
ATOM 984 C CA . TYR A 1 118 ? -6.036 -7.706 3.899 1.00 96.75 118 TYR A CA 1
ATOM 985 C C . TYR A 1 118 ? -5.854 -8.520 2.608 1.00 96.75 118 TYR A C 1
ATOM 987 O O . TYR A 1 118 ? -6.114 -8.007 1.523 1.00 96.75 118 TYR A O 1
ATOM 995 N N . SER A 1 119 ? -5.422 -9.780 2.707 1.00 94.62 119 SER A N 1
ATOM 996 C CA . SER A 1 119 ? -4.996 -10.593 1.564 1.00 94.62 119 SER A CA 1
ATOM 997 C C . SER A 1 119 ? -6.055 -10.718 0.473 1.00 94.62 119 SER A C 1
ATOM 999 O O . SER A 1 119 ? -5.723 -10.516 -0.689 1.00 94.62 119 SER A O 1
ATOM 1001 N N . CYS A 1 120 ? -7.317 -10.986 0.825 1.00 93.06 120 CYS A N 1
ATOM 1002 C CA . CYS A 1 120 ? -8.399 -11.086 -0.159 1.00 93.06 120 CYS A CA 1
ATOM 1003 C C . CYS A 1 120 ? -8.619 -9.752 -0.889 1.00 93.06 120 CYS A C 1
ATOM 1005 O O . CYS A 1 120 ? -8.664 -9.719 -2.111 1.00 93.06 120 CYS A O 1
ATOM 1007 N N . CYS A 1 121 ? -8.658 -8.642 -0.145 1.00 94.00 121 CYS A N 1
ATOM 1008 C CA . CYS A 1 121 ? -8.839 -7.301 -0.706 1.00 94.00 121 CYS A CA 1
ATOM 1009 C C . CYS A 1 121 ? -7.694 -6.913 -1.660 1.00 94.00 121 CYS A C 1
ATOM 1011 O O . CYS A 1 121 ? -7.926 -6.334 -2.725 1.00 94.00 121 CYS A O 1
ATOM 1013 N N . PHE A 1 122 ? -6.455 -7.256 -1.293 1.00 94.56 122 PHE A N 1
ATOM 1014 C CA . PHE A 1 122 ? -5.288 -7.006 -2.134 1.00 94.56 122 PHE A CA 1
ATOM 1015 C C . PHE A 1 122 ? -5.248 -7.911 -3.366 1.00 94.56 122 PHE A C 1
ATOM 1017 O O . PHE A 1 122 ? -4.905 -7.439 -4.443 1.00 94.56 122 PHE A O 1
ATOM 1024 N N . LEU A 1 123 ? -5.618 -9.188 -3.230 1.00 92.44 123 LEU A N 1
ATOM 1025 C CA . LEU A 1 123 ? -5.667 -10.128 -4.349 1.00 92.44 123 LEU A CA 1
ATOM 1026 C C . LEU A 1 123 ? -6.692 -9.688 -5.397 1.00 92.44 123 LEU A C 1
ATOM 1028 O O . LEU A 1 123 ? -6.385 -9.692 -6.587 1.00 92.44 123 LEU A O 1
ATOM 1032 N N . ASP A 1 124 ? -7.876 -9.254 -4.964 1.00 90.75 124 ASP A N 1
ATOM 1033 C CA . ASP A 1 124 ? -8.890 -8.715 -5.869 1.00 90.75 124 ASP A CA 1
ATOM 1034 C C . ASP A 1 124 ? -8.327 -7.516 -6.638 1.00 90.75 124 ASP A C 1
ATOM 1036 O O . ASP A 1 124 ? -8.371 -7.483 -7.864 1.00 90.75 124 ASP A O 1
ATOM 1040 N N . PHE A 1 125 ? -7.712 -6.555 -5.946 1.00 92.31 125 PHE A N 1
ATOM 1041 C CA . PHE A 1 125 ? -7.026 -5.437 -6.595 1.00 92.31 125 PHE A CA 1
ATOM 1042 C C . PHE A 1 125 ? -5.976 -5.912 -7.615 1.00 92.31 125 PHE A C 1
ATOM 1044 O O . PHE A 1 125 ? -6.047 -5.541 -8.783 1.00 92.31 125 PHE A O 1
ATOM 1051 N N . TYR A 1 126 ? -5.048 -6.765 -7.188 1.00 89.06 126 TYR A N 1
ATOM 1052 C CA . TYR A 1 126 ? -3.870 -7.148 -7.961 1.00 89.06 126 TYR A CA 1
ATOM 1053 C C . TYR A 1 126 ? -4.203 -8.025 -9.178 1.00 89.06 126 TYR A C 1
ATOM 1055 O O . TYR A 1 126 ? -3.593 -7.879 -10.233 1.00 89.06 126 TYR A O 1
ATOM 1063 N N . THR A 1 127 ? -5.216 -8.892 -9.087 1.00 86.62 127 THR A N 1
ATOM 1064 C CA . THR A 1 127 ? -5.654 -9.732 -10.219 1.00 86.62 127 THR A CA 1
ATOM 1065 C C . THR A 1 127 ? -6.147 -8.917 -11.412 1.00 86.62 127 THR A C 1
ATOM 1067 O O . THR A 1 127 ? -5.902 -9.318 -12.544 1.00 86.62 127 THR A O 1
ATOM 1070 N N . THR A 1 128 ? -6.758 -7.747 -11.198 1.00 81.81 128 THR A N 1
ATOM 1071 C CA . THR A 1 128 ? -7.120 -6.836 -12.300 1.00 81.81 128 THR A CA 1
ATOM 1072 C C . THR A 1 128 ? -5.905 -6.352 -13.082 1.00 81.81 128 THR A C 1
ATOM 1074 O O . THR A 1 128 ? -6.017 -6.128 -14.281 1.00 81.81 128 THR A O 1
ATOM 1077 N N . HIS A 1 129 ? -4.755 -6.221 -12.425 1.00 78.69 129 HIS A N 1
ATOM 1078 C CA . HIS A 1 129 ? -3.530 -5.723 -13.043 1.00 78.69 129 HIS A CA 1
ATOM 1079 C C . HIS A 1 129 ? -2.707 -6.819 -13.734 1.00 78.69 129 HIS A C 1
ATOM 1081 O O . HIS A 1 129 ? -1.938 -6.499 -14.628 1.00 78.69 129 HIS A O 1
ATOM 1087 N N . ARG A 1 130 ? -2.889 -8.103 -13.384 1.00 69.25 130 ARG A N 1
ATOM 1088 C CA . ARG A 1 130 ? -2.157 -9.228 -14.009 1.00 69.25 130 ARG A CA 1
ATOM 1089 C C . ARG A 1 130 ? -2.797 -9.810 -15.274 1.00 69.25 130 ARG A C 1
ATOM 1091 O O . ARG A 1 130 ? -2.187 -10.657 -15.915 1.00 69.25 130 ARG A O 1
ATOM 1098 N N . ILE A 1 131 ? -4.050 -9.466 -15.569 1.00 60.78 131 ILE A N 1
ATOM 1099 C CA . ILE A 1 131 ? -4.816 -10.041 -16.696 1.00 60.78 131 ILE A CA 1
ATOM 1100 C C . ILE A 1 131 ? -4.771 -9.114 -17.934 1.00 60.78 131 ILE A C 1
ATOM 1102 O O . ILE A 1 131 ? -5.471 -9.354 -18.915 1.00 60.78 131 ILE A O 1
ATOM 1106 N N . LEU A 1 132 ? -3.954 -8.057 -17.898 1.00 46.75 132 LEU A N 1
ATOM 1107 C CA . LEU A 1 132 ? -3.725 -7.151 -19.026 1.00 46.75 132 LEU A CA 1
ATOM 1108 C C . LEU A 1 132 ? -2.518 -7.585 -19.860 1.00 46.75 132 LEU A C 1
ATOM 1110 O O . LEU A 1 132 ? -1.502 -7.981 -19.251 1.00 46.75 132 LEU A O 1
#

InterPro domains:
  IPR022702 DNA (cytosine-5)-methyltransferase 1, replication foci domain [PF12047] (15-131)

Foldseek 3Di:
DDDDDDDDDDDPPPVPAFEKADAQKFKAAPPPRDTAALCQVVPPVDDQQIKMWAWIFHDDPPPDPPDDDDPDPVPRPTDTDIAGRWPHKDFQPVDPPRWIWTDDPHHIYTYDYHRPVCVVRHCVNVVVVVVD

Radius of gyration: 17.95 Å; chains: 1; bounding box: 51×46×34 Å

pLDDT: mean 80.55, std 19.51, range [36.84, 97.69]